Protein AF-A0A968A175-F1 (afdb_monomer)

pLDDT: mean 76.11, std 24.73, range [32.25, 98.5]

Sequence (158 aa):
MSTFLQACSQAKIDPTALLTPEATQRLSQPTDQPEPTATTKKELVESAEPESTPTDFPTEAISKSASQVAFIKTNDRAQGVRLAMEMFDLSHINGKNVFLKPNFNSPDPSPGSTHPDVLRAIVRTLQLIGAGNITVGDRSGMGNTRTTMDKLGIFTLA

Secondary structure (DSSP, 8-state):
--HHHHHHHH----GGGG--STT------------------------PPPP-PPP---------PPPP------S-HHHHHHHHHHTS--GGGTT--EEE---BSSSSPTTSB--HHHHHHHHHHHHHTT---EEE----SSS-HHHHHHHTTGGG--

Radius of gyration: 25.31 Å; Cα contacts (8 Å, |Δi|>4): 122; chains: 1; bounding box: 54×58×56 Å

Solvent-accessible surface area (backbone atoms only — not comparable to full-atom values): 10716 Å² total; per-residue (Å²): 142,71,66,65,67,57,51,61,73,67,54,85,73,69,80,71,82,79,70,75,87,85,85,78,85,89,80,85,86,81,90,80,85,84,86,90,83,85,83,91,78,92,76,91,78,84,86,82,82,83,90,77,83,84,76,86,69,87,79,71,81,76,75,86,71,80,81,89,81,79,85,76,92,69,95,46,57,41,59,40,48,51,61,45,56,72,76,49,93,60,74,83,41,45,69,34,70,41,80,45,70,69,50,46,33,40,67,49,65,63,88,55,13,63,48,63,55,46,53,48,35,52,54,51,50,41,52,73,58,39,34,46,59,74,45,80,55,72,67,26,78,76,50,60,40,67,63,28,38,54,71,61,43,56,89,70,65,121

Mean predicted aligned error: 17.09 Å

Foldseek 3Di:
DCPVVVVVVPPPDDPVVPDDPPPDDDDDDDDDDDDDDDDDDDDDDDDDDDDDDDDDDPPDPPPPDDDDDDDDDDPQLLVSLVVRPVVDPPLVQAAAEEEAEWALQALDAPPNTDQLSNVLSVVVVSVVSHHDHYHYDDAHNPDHRVVSCVSNCVVVSD

Structure (mmCIF, N/CA/C/O backbone):
data_AF-A0A968A175-F1
#
_entry.id   AF-A0A968A175-F1
#
loop_
_atom_site.group_PDB
_atom_site.id
_atom_site.type_symbol
_atom_site.label_atom_id
_atom_site.label_alt_id
_atom_site.label_comp_id
_atom_site.label_asym_id
_atom_site.label_entity_id
_atom_site.label_seq_id
_atom_site.pdbx_PDB_ins_code
_atom_site.Cartn_x
_atom_site.Cartn_y
_atom_site.Cartn_z
_atom_site.occupancy
_atom_site.B_iso_or_equiv
_atom_site.auth_seq_id
_atom_site.auth_comp_id
_atom_site.auth_asym_id
_atom_site.auth_atom_id
_atom_site.pdbx_PDB_model_num
ATOM 1 N N . MET A 1 1 ? 8.926 20.298 23.968 1.00 54.97 1 MET A N 1
ATOM 2 C CA . MET A 1 1 ? 9.122 20.173 22.505 1.00 54.97 1 MET A CA 1
ATOM 3 C C . MET A 1 1 ? 10.590 20.426 22.179 1.00 54.97 1 MET A C 1
ATOM 5 O O . MET A 1 1 ? 10.961 21.584 22.152 1.00 54.97 1 MET A O 1
ATOM 9 N N . SER A 1 2 ? 11.420 19.382 22.033 1.00 59.06 2 SER A N 1
ATOM 10 C CA . SER A 1 2 ? 12.728 19.416 21.326 1.00 59.06 2 SER A CA 1
ATOM 11 C C . SER A 1 2 ? 13.445 18.048 21.404 1.00 59.06 2 SER A C 1
ATOM 13 O O . SER A 1 2 ? 14.631 17.957 21.692 1.00 59.06 2 SER A O 1
ATOM 15 N N . THR A 1 3 ? 12.730 16.931 21.250 1.00 72.06 3 THR A N 1
ATOM 16 C CA . THR A 1 3 ? 13.353 15.595 21.374 1.00 72.06 3 THR A CA 1
ATOM 17 C C . THR A 1 3 ? 13.928 15.095 20.051 1.00 72.06 3 THR A C 1
ATOM 19 O O . THR A 1 3 ? 14.927 14.384 20.044 1.00 72.06 3 THR A O 1
ATOM 22 N N . PHE A 1 4 ? 13.352 15.512 18.921 1.00 64.75 4 PHE A N 1
ATOM 23 C CA . PHE A 1 4 ? 13.770 15.054 17.596 1.00 64.75 4 PHE A CA 1
ATOM 24 C C . PHE A 1 4 ? 15.124 15.637 17.161 1.00 64.75 4 PHE A C 1
ATOM 26 O O . PHE A 1 4 ? 16.032 14.889 16.810 1.00 64.75 4 PHE A O 1
ATOM 33 N N . LEU A 1 5 ? 15.310 16.957 17.273 1.00 62.47 5 LEU A N 1
ATOM 34 C CA . LEU A 1 5 ? 16.579 17.608 16.914 1.00 62.47 5 LEU A CA 1
ATOM 35 C C . LEU A 1 5 ? 17.741 17.156 17.814 1.00 62.47 5 LEU A C 1
ATOM 37 O O . LEU A 1 5 ? 18.870 17.024 17.347 1.00 62.47 5 LEU A O 1
ATOM 41 N N . GLN A 1 6 ? 17.451 16.840 19.080 1.00 68.50 6 GLN A N 1
ATOM 42 C CA . GLN A 1 6 ? 18.425 16.290 20.025 1.00 68.50 6 GLN A CA 1
ATOM 43 C C . GLN A 1 6 ? 18.860 14.861 19.657 1.00 68.50 6 GLN A C 1
ATOM 45 O O . GLN A 1 6 ? 19.997 14.479 19.916 1.00 68.50 6 GLN A O 1
ATOM 50 N N . ALA A 1 7 ? 17.973 14.067 19.049 1.00 60.69 7 ALA A N 1
ATOM 51 C CA . ALA A 1 7 ? 18.309 12.732 18.562 1.00 60.69 7 ALA A CA 1
ATOM 52 C C . ALA A 1 7 ? 19.164 12.796 17.286 1.00 60.69 7 ALA A C 1
ATOM 54 O O . ALA A 1 7 ? 20.117 12.031 17.145 1.00 60.69 7 ALA A O 1
ATOM 55 N N . CYS A 1 8 ? 18.877 13.746 16.388 1.00 65.56 8 CYS A N 1
ATOM 56 C CA . CYS A 1 8 ? 19.671 13.963 15.178 1.00 65.56 8 CYS A CA 1
ATOM 57 C C . CYS A 1 8 ? 21.110 14.404 15.487 1.00 65.56 8 CYS A C 1
ATOM 59 O O . CYS A 1 8 ? 22.028 13.959 14.808 1.00 65.56 8 CYS A O 1
ATOM 61 N N . SER A 1 9 ? 21.330 15.224 16.520 1.00 69.69 9 SER A N 1
ATOM 62 C CA . SER A 1 9 ? 22.681 15.673 16.894 1.00 69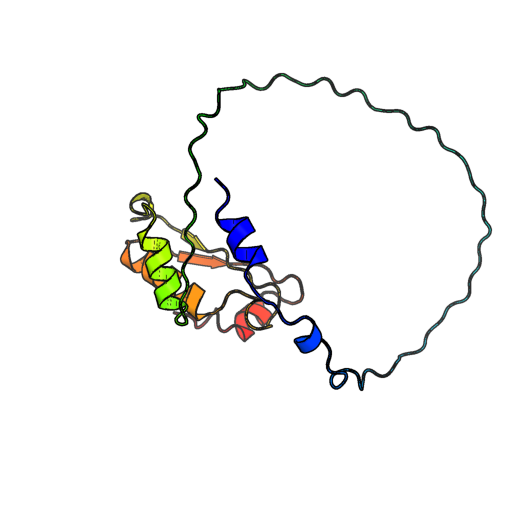.69 9 SER A CA 1
ATOM 63 C C 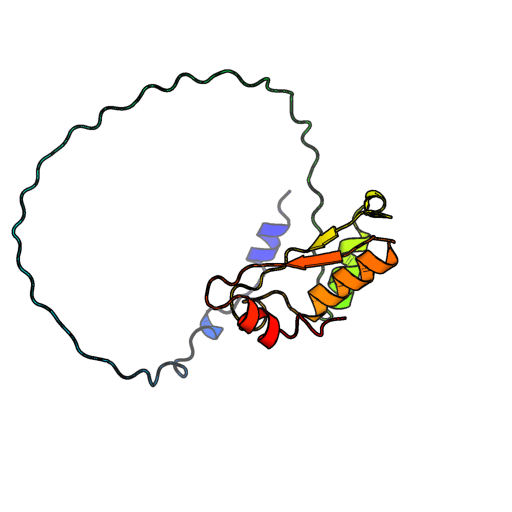. SER A 1 9 ? 23.524 14.604 17.599 1.00 69.69 9 SER A C 1
ATOM 65 O O . SER A 1 9 ? 24.749 14.693 17.606 1.00 69.69 9 SER A O 1
ATOM 67 N N . GLN A 1 10 ? 22.888 13.584 18.181 1.00 71.31 10 GLN A N 1
ATOM 68 C CA . GLN A 1 10 ? 23.570 12.471 18.854 1.00 71.31 10 GLN A CA 1
ATOM 69 C C . GLN A 1 10 ? 23.881 11.298 17.919 1.00 71.31 10 GLN A C 1
ATOM 71 O O . GLN A 1 10 ? 24.683 10.427 18.267 1.00 71.31 10 GLN A O 1
ATOM 76 N N . ALA A 1 11 ? 23.279 11.270 16.729 1.00 67.56 11 ALA A N 1
ATOM 77 C CA . ALA A 1 11 ? 23.624 10.306 15.700 1.00 67.56 11 ALA A CA 1
ATOM 78 C C . ALA A 1 11 ? 25.023 10.635 15.155 1.00 67.56 11 ALA A C 1
ATOM 80 O O . ALA A 1 11 ? 25.194 11.525 14.325 1.00 67.56 11 ALA A O 1
ATOM 81 N N . LYS A 1 12 ? 26.044 9.914 15.631 1.00 62.16 12 LYS A N 1
ATOM 82 C CA . LYS A 1 12 ? 27.386 9.925 15.034 1.00 62.16 12 LYS A CA 1
ATOM 83 C C . LYS A 1 12 ? 27.322 9.250 13.662 1.00 62.16 12 LYS A C 1
ATOM 85 O O . LYS A 1 12 ? 27.555 8.051 13.545 1.00 62.16 12 LYS A O 1
ATOM 90 N N . ILE A 1 13 ? 26.939 10.012 12.645 1.00 62.84 13 ILE A N 1
ATOM 91 C CA . ILE A 1 13 ? 27.040 9.615 11.242 1.00 62.84 13 ILE A CA 1
ATOM 92 C C . ILE A 1 13 ? 28.501 9.816 10.844 1.00 62.84 13 ILE A C 1
ATOM 94 O O . ILE A 1 13 ? 29.008 10.929 10.960 1.00 62.84 13 ILE A O 1
ATOM 98 N N . ASP A 1 14 ? 29.183 8.753 10.421 1.00 57.56 14 ASP A N 1
ATOM 99 C CA . ASP A 1 14 ? 30.537 8.852 9.874 1.00 57.56 14 ASP A CA 1
ATOM 100 C C . ASP A 1 14 ? 30.457 9.384 8.431 1.00 57.56 14 ASP A C 1
ATOM 102 O O . ASP A 1 14 ? 29.976 8.669 7.545 1.00 57.56 14 ASP A O 1
ATOM 106 N N . PRO A 1 15 ? 30.896 10.628 8.162 1.00 53.94 15 PRO A N 1
ATOM 107 C CA . PRO A 1 15 ? 30.838 11.210 6.823 1.00 53.94 15 PRO A CA 1
ATOM 108 C C . PRO A 1 15 ? 31.812 10.537 5.840 1.00 53.94 15 PRO A C 1
ATOM 110 O O . PRO A 1 15 ? 31.706 10.744 4.633 1.00 53.94 15 PRO A O 1
ATOM 113 N N . THR A 1 16 ? 32.742 9.716 6.332 1.00 49.94 16 THR A N 1
ATOM 114 C CA . THR A 1 16 ? 33.787 9.060 5.533 1.00 49.94 16 THR A CA 1
ATOM 115 C C . THR A 1 16 ? 33.303 7.760 4.886 1.00 49.94 16 THR A C 1
ATOM 117 O O . THR A 1 16 ? 33.896 7.291 3.918 1.00 49.94 16 THR A O 1
ATOM 120 N N . ALA A 1 17 ? 32.183 7.198 5.352 1.00 49.06 17 ALA A N 1
ATOM 121 C CA . ALA A 1 17 ? 31.596 5.980 4.791 1.00 49.06 17 ALA A CA 1
ATOM 122 C C . ALA A 1 17 ? 30.899 6.192 3.427 1.00 49.06 17 ALA A C 1
ATOM 124 O O . ALA A 1 17 ? 30.453 5.226 2.812 1.00 49.06 17 ALA A O 1
ATOM 125 N N . LEU A 1 18 ? 30.792 7.438 2.945 1.00 50.31 18 LEU A N 1
ATOM 126 C CA . LEU A 1 18 ? 30.052 7.800 1.727 1.00 50.31 18 LEU A CA 1
ATOM 127 C C . LEU A 1 18 ? 30.926 8.034 0.486 1.00 50.31 18 LEU A C 1
ATOM 129 O O . LEU A 1 18 ? 30.392 8.348 -0.576 1.00 50.31 18 LEU A O 1
ATOM 133 N N . LEU A 1 19 ? 32.249 7.888 0.583 1.00 47.09 19 LEU A N 1
ATOM 134 C CA . LEU A 1 19 ? 33.158 8.178 -0.528 1.00 47.09 19 LEU A CA 1
ATOM 135 C C . LEU A 1 19 ? 34.224 7.086 -0.657 1.00 47.09 19 LEU A C 1
ATOM 137 O O . LEU A 1 19 ? 35.351 7.244 -0.195 1.00 47.09 19 LEU A O 1
ATOM 141 N N . THR A 1 20 ? 33.882 5.985 -1.328 1.00 38.88 20 THR A N 1
ATOM 142 C CA . THR A 1 20 ? 34.889 5.124 -1.969 1.00 38.88 20 THR A CA 1
ATOM 143 C C . THR A 1 20 ? 34.782 5.253 -3.495 1.00 38.88 20 THR A C 1
ATOM 145 O O . THR A 1 20 ? 33.667 5.297 -4.018 1.00 38.88 20 THR A O 1
ATOM 148 N N . PRO A 1 21 ? 35.901 5.357 -4.243 1.00 43.59 21 PRO A N 1
ATOM 149 C CA . PRO A 1 21 ? 35.896 5.786 -5.648 1.00 43.59 21 PRO A CA 1
ATOM 150 C C . PRO A 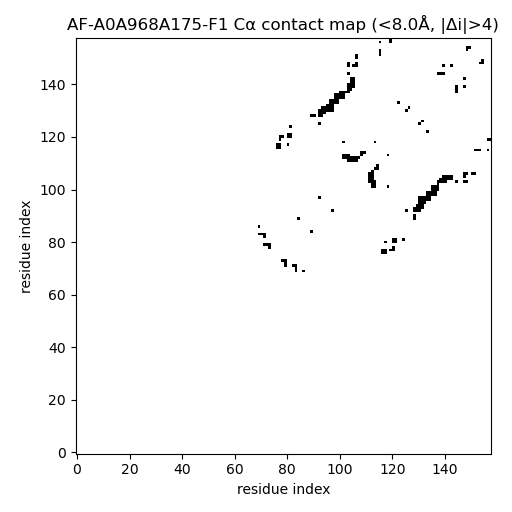1 21 ? 35.633 4.658 -6.663 1.00 43.59 21 PRO A C 1
ATOM 152 O O . PRO A 1 21 ? 35.943 4.815 -7.841 1.00 43.59 21 PRO A O 1
ATOM 155 N N . GLU A 1 22 ? 35.102 3.508 -6.249 1.00 40.44 22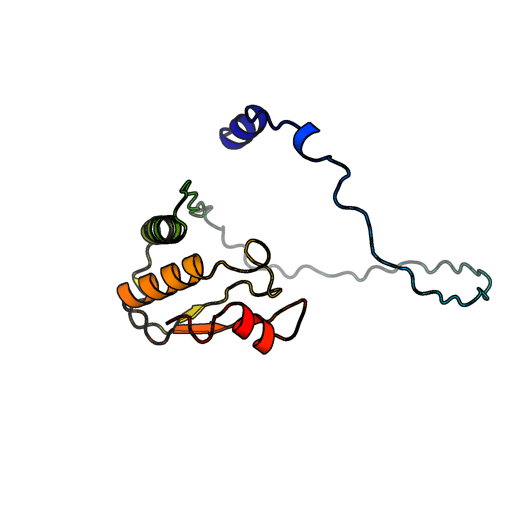 GLU A N 1
ATOM 156 C CA . GLU A 1 22 ? 35.077 2.306 -7.101 1.00 40.44 22 GLU A CA 1
ATOM 157 C C . GLU A 1 22 ? 33.896 2.216 -8.085 1.00 40.44 22 GLU A C 1
ATOM 159 O O . GLU A 1 22 ? 33.843 1.295 -8.894 1.00 40.44 22 GLU A O 1
ATOM 164 N N . ALA A 1 23 ? 32.971 3.180 -8.092 1.00 39.81 23 ALA A N 1
ATOM 165 C CA . ALA A 1 23 ? 31.757 3.116 -8.918 1.00 39.81 23 ALA A CA 1
ATOM 166 C C . ALA A 1 23 ? 31.728 4.086 -10.116 1.00 39.81 23 ALA A C 1
ATOM 168 O O . ALA A 1 23 ? 30.653 4.387 -10.631 1.00 39.81 23 ALA A O 1
ATOM 169 N N . THR A 1 24 ? 32.882 4.563 -10.596 1.00 37.97 24 THR A N 1
ATOM 170 C CA . THR A 1 24 ? 32.932 5.450 -11.773 1.00 37.97 24 THR A CA 1
ATOM 171 C C . THR A 1 24 ? 33.902 4.925 -12.820 1.00 37.97 24 THR A C 1
ATOM 173 O O . THR A 1 24 ? 34.938 5.528 -13.084 1.00 37.97 24 THR A O 1
ATOM 176 N N . GLN A 1 25 ? 33.565 3.812 -13.473 1.00 39.75 25 GLN A N 1
ATOM 177 C CA . GLN A 1 25 ? 34.120 3.534 -14.796 1.00 39.75 25 GLN A CA 1
ATOM 178 C C . GLN A 1 25 ? 33.125 2.800 -15.701 1.00 39.75 25 GLN A C 1
ATOM 180 O O . GLN A 1 25 ? 32.690 1.693 -15.403 1.00 39.75 25 GLN A O 1
ATOM 185 N N . ARG A 1 26 ? 32.893 3.438 -16.860 1.00 40.22 26 ARG A N 1
ATOM 186 C CA . ARG A 1 26 ? 32.216 3.002 -18.100 1.00 40.22 26 ARG A CA 1
ATOM 187 C C . ARG A 1 26 ? 30.808 3.547 -18.338 1.00 40.22 26 ARG A C 1
ATOM 189 O O . ARG A 1 26 ? 29.828 2.814 -18.311 1.00 40.22 26 ARG A O 1
ATOM 196 N N . LEU A 1 27 ? 30.764 4.802 -18.781 1.00 34.00 27 LEU A N 1
ATOM 197 C CA . LEU A 1 27 ? 29.857 5.215 -19.852 1.00 34.00 27 LEU A CA 1
ATOM 198 C C . LEU A 1 27 ? 30.681 5.936 -20.926 1.00 34.00 27 LEU A C 1
ATOM 200 O O . LEU A 1 27 ? 31.315 6.956 -20.666 1.00 34.00 27 LEU A O 1
ATOM 204 N N . SER A 1 28 ? 30.731 5.329 -22.108 1.00 38.56 28 SER A N 1
ATOM 205 C CA . SER A 1 28 ? 31.349 5.860 -23.321 1.00 38.56 28 SER A CA 1
ATOM 206 C C . SER A 1 28 ? 30.539 7.053 -23.841 1.00 38.56 28 SER A C 1
ATOM 208 O O . SER A 1 28 ? 29.311 7.000 -23.862 1.00 38.56 28 SER A O 1
ATOM 210 N N . GLN A 1 29 ? 31.225 8.116 -24.260 1.00 40.88 29 GLN A N 1
ATOM 211 C CA . GLN A 1 29 ? 30.624 9.316 -24.853 1.00 40.88 29 GLN A CA 1
ATOM 212 C C . GLN A 1 29 ? 30.059 9.037 -26.255 1.00 40.88 29 GLN A C 1
ATOM 214 O O . GLN A 1 29 ? 30.695 8.311 -27.022 1.00 40.88 29 GLN A O 1
ATOM 219 N N . PRO A 1 30 ? 28.956 9.700 -26.641 1.00 35.91 30 PRO A N 1
ATOM 220 C CA . PRO A 1 30 ? 28.697 10.037 -28.032 1.00 35.91 30 PRO A CA 1
ATOM 221 C C . PRO A 1 30 ? 28.941 11.529 -28.280 1.00 35.91 30 PRO A C 1
ATOM 223 O O . PRO A 1 30 ? 28.415 12.401 -27.588 1.00 35.91 30 PRO A O 1
ATOM 226 N N . THR A 1 31 ? 29.758 11.780 -29.294 1.00 38.41 31 THR A N 1
ATOM 227 C CA . THR A 1 31 ? 29.979 13.050 -29.979 1.00 38.41 31 THR A CA 1
ATOM 228 C C . THR A 1 31 ? 28.693 13.513 -30.661 1.00 38.41 31 THR A C 1
ATOM 230 O O . THR A 1 31 ? 28.097 12.724 -31.384 1.00 38.41 31 THR A O 1
ATOM 233 N N . ASP A 1 32 ? 28.298 14.771 -30.465 1.00 33.78 32 ASP A N 1
ATOM 234 C CA . ASP A 1 32 ? 27.871 15.653 -31.560 1.00 33.78 32 ASP A CA 1
ATOM 235 C C . ASP A 1 32 ? 27.721 17.097 -31.061 1.00 33.78 32 ASP A C 1
ATOM 237 O O . ASP A 1 32 ? 27.012 17.390 -30.097 1.00 33.78 32 ASP A O 1
ATOM 241 N N . GLN A 1 33 ? 28.446 17.997 -31.723 1.00 36.22 33 GLN A N 1
ATOM 242 C CA . GLN A 1 33 ? 28.290 19.446 -31.614 1.00 36.22 33 GLN A CA 1
ATOM 243 C C . GLN A 1 33 ? 27.214 19.937 -32.588 1.00 36.22 33 GLN A C 1
ATOM 245 O O . GLN A 1 33 ? 27.017 19.341 -33.647 1.00 36.22 33 GLN A O 1
ATOM 250 N N . PRO A 1 34 ? 26.622 21.107 -32.303 1.00 38.19 34 PRO A N 1
ATOM 251 C CA . PRO A 1 34 ? 26.772 22.173 -33.291 1.00 38.19 34 PRO A CA 1
ATOM 252 C C . PRO A 1 34 ? 27.223 23.521 -32.699 1.00 38.19 34 PRO A C 1
ATOM 254 O O . PRO A 1 34 ? 26.954 23.853 -31.545 1.00 38.19 34 PRO A O 1
ATOM 257 N N . GLU A 1 35 ? 27.929 24.270 -33.549 1.00 33.31 35 GLU A N 1
ATOM 258 C CA . GLU A 1 35 ? 28.519 25.603 -33.363 1.00 33.31 35 GLU A CA 1
ATOM 259 C C . GLU A 1 35 ? 27.534 26.718 -32.945 1.00 33.31 35 GLU A C 1
ATOM 261 O O . GLU A 1 35 ? 26.333 26.633 -33.214 1.00 33.31 35 GLU A O 1
ATOM 266 N N . PRO A 1 36 ? 28.042 27.824 -32.356 1.00 37.44 36 PRO A N 1
ATOM 267 C CA . PRO A 1 36 ? 27.238 28.950 -31.910 1.00 37.44 36 PRO A CA 1
ATOM 268 C C . PRO A 1 36 ? 27.100 30.023 -33.000 1.00 37.44 36 PRO A C 1
ATOM 270 O O . PRO A 1 36 ? 28.076 30.481 -33.589 1.00 37.44 36 PRO A O 1
ATOM 273 N N . THR A 1 37 ? 25.890 30.534 -33.208 1.00 32.25 37 THR A N 1
ATOM 274 C CA . THR A 1 37 ? 25.678 31.856 -33.814 1.00 32.25 37 THR A CA 1
ATOM 275 C C . THR A 1 37 ? 24.406 32.461 -33.241 1.00 32.25 37 THR A C 1
ATOM 277 O O . THR A 1 37 ? 23.320 31.992 -33.554 1.00 32.25 37 THR A O 1
ATOM 280 N N . ALA A 1 38 ? 24.539 33.496 -32.407 1.00 34.50 38 ALA A N 1
ATOM 281 C CA . ALA A 1 38 ? 23.737 34.721 -32.488 1.00 34.50 38 ALA A CA 1
ATOM 282 C C . ALA A 1 38 ? 24.036 35.661 -31.310 1.00 34.50 38 ALA A C 1
ATOM 284 O O . ALA A 1 38 ? 24.001 35.300 -30.137 1.00 34.50 38 ALA A O 1
ATOM 285 N N . THR A 1 39 ? 24.325 36.894 -31.696 1.00 32.25 39 THR A N 1
ATOM 286 C CA . THR A 1 39 ? 24.707 38.071 -30.924 1.00 32.25 39 THR A CA 1
ATOM 287 C C . THR A 1 39 ? 23.633 38.564 -29.948 1.00 32.25 39 THR A C 1
ATOM 289 O O . THR A 1 39 ? 22.458 38.677 -30.284 1.00 32.25 39 THR A O 1
ATOM 292 N N . THR A 1 40 ? 24.092 38.970 -28.763 1.00 35.72 40 THR A N 1
ATOM 293 C CA . THR A 1 40 ? 23.389 39.748 -27.734 1.00 35.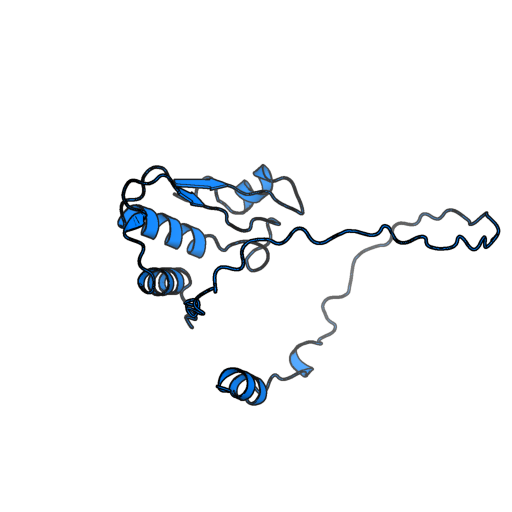72 40 THR A CA 1
ATOM 294 C C . THR A 1 40 ? 22.735 41.029 -28.265 1.00 35.72 40 THR A C 1
ATOM 296 O O . THR A 1 40 ? 23.425 41.899 -28.797 1.00 35.72 40 THR A O 1
ATOM 299 N N . LYS A 1 41 ? 21.452 41.237 -27.941 1.00 36.59 41 LYS A N 1
ATOM 300 C CA . LYS A 1 41 ? 20.906 42.560 -27.594 1.00 36.59 41 LYS A CA 1
ATOM 301 C C . LYS A 1 41 ? 20.012 42.427 -26.358 1.00 36.59 41 LYS A C 1
ATOM 303 O O . LYS A 1 41 ? 19.042 41.681 -26.367 1.00 36.59 41 LYS A O 1
ATOM 308 N N . LYS A 1 42 ? 20.399 43.119 -25.282 1.00 37.91 42 LYS A N 1
ATOM 309 C CA . LYS A 1 42 ? 19.581 43.351 -24.086 1.00 37.91 42 LYS A CA 1
ATOM 310 C C . LYS A 1 42 ? 18.520 44.390 -24.438 1.00 37.91 42 LYS A C 1
ATOM 312 O O . LYS A 1 42 ? 18.888 45.495 -24.825 1.00 37.91 42 LYS A O 1
ATOM 317 N N . GLU A 1 43 ? 17.256 44.060 -24.227 1.00 35.59 43 GLU A N 1
ATOM 318 C CA . GLU A 1 43 ? 16.177 45.039 -24.145 1.00 35.59 43 GLU A CA 1
ATOM 319 C C . GLU A 1 43 ? 15.488 44.851 -22.792 1.00 35.59 43 GLU A C 1
ATOM 321 O O . GLU A 1 43 ? 15.056 43.756 -22.432 1.00 35.59 43 GLU A O 1
ATOM 326 N N . LEU A 1 44 ? 15.546 45.910 -21.989 1.00 45.31 44 LEU A N 1
ATOM 327 C CA . LEU A 1 44 ? 15.006 46.003 -20.642 1.00 45.31 44 LEU A CA 1
ATOM 328 C C . LEU A 1 44 ? 13.497 46.224 -20.779 1.00 45.31 44 LEU A C 1
ATOM 330 O O . LEU A 1 44 ? 13.089 47.288 -21.235 1.00 45.31 44 LEU A O 1
ATOM 334 N N . VAL A 1 45 ? 12.686 45.230 -20.415 1.00 40.84 45 VAL A N 1
ATOM 335 C CA . VAL A 1 45 ? 11.227 45.381 -20.362 1.00 40.84 45 VAL A CA 1
ATOM 336 C C . VAL A 1 45 ? 10.801 45.443 -18.902 1.00 40.84 45 VAL A C 1
ATOM 338 O O . VAL A 1 45 ? 11.070 44.542 -18.108 1.00 40.84 45 VAL A O 1
ATOM 341 N N . GLU A 1 46 ? 10.200 46.578 -18.577 1.00 42.66 46 GLU A N 1
ATOM 342 C CA . GLU A 1 46 ? 9.677 46.994 -17.285 1.00 42.66 46 GLU A CA 1
ATOM 343 C C . GLU A 1 46 ? 8.498 46.109 -16.852 1.00 42.66 46 GLU A C 1
ATOM 345 O O . GLU A 1 46 ? 7.605 45.795 -17.640 1.00 42.66 46 GLU A O 1
ATOM 350 N N . SER A 1 47 ? 8.536 45.656 -15.599 1.00 37.75 47 SER A N 1
ATOM 351 C CA . SER A 1 47 ? 7.571 44.730 -15.007 1.00 37.75 47 SER A CA 1
ATOM 352 C C . SER A 1 47 ? 6.354 45.499 -14.496 1.00 37.75 47 SER A C 1
ATOM 354 O O . SER A 1 47 ? 6.452 46.197 -13.492 1.00 37.75 47 SER A O 1
ATOM 356 N N . ALA A 1 48 ? 5.206 45.348 -15.154 1.00 44.59 48 ALA A N 1
ATOM 357 C CA . ALA A 1 48 ? 3.920 45.777 -14.613 1.00 44.59 48 ALA A CA 1
ATOM 358 C C . ALA A 1 48 ? 3.307 44.641 -13.770 1.00 44.59 48 ALA A C 1
ATOM 360 O O . ALA A 1 48 ? 3.044 43.552 -14.284 1.00 44.59 48 ALA A O 1
ATOM 361 N N . GLU A 1 49 ? 3.100 44.887 -12.475 1.00 44.94 49 GLU A N 1
ATOM 362 C CA . GLU A 1 49 ? 2.355 44.009 -11.562 1.00 44.94 49 GLU A CA 1
ATOM 363 C C . GLU A 1 49 ? 0.851 44.024 -11.895 1.00 44.94 49 GLU A C 1
ATOM 365 O O . GLU A 1 49 ? 0.277 45.106 -12.033 1.00 44.94 49 GLU A O 1
ATOM 370 N N . PRO A 1 50 ? 0.161 42.869 -11.973 1.00 48.03 50 PRO A N 1
ATOM 371 C CA . PRO A 1 50 ? -1.288 42.851 -11.890 1.00 48.03 50 PRO A CA 1
ATOM 372 C C . PRO A 1 50 ? -1.730 42.843 -10.421 1.00 48.03 50 PRO A C 1
ATOM 374 O O . PRO A 1 50 ? -1.442 41.926 -9.650 1.00 48.03 50 PRO A O 1
ATOM 377 N N . GLU A 1 51 ? -2.470 43.883 -10.065 1.00 45.75 51 GLU A N 1
ATOM 378 C CA . GLU A 1 51 ? -3.184 44.046 -8.805 1.00 45.75 51 GLU A CA 1
ATOM 379 C C . GLU A 1 51 ? -4.238 42.930 -8.664 1.00 45.75 51 GLU A C 1
ATOM 381 O O . GLU A 1 51 ? -5.150 42.806 -9.483 1.00 45.75 51 GLU A O 1
ATOM 386 N N . SER A 1 52 ? -4.101 42.080 -7.642 1.00 45.91 52 SER A N 1
ATOM 387 C CA . SER A 1 52 ? -5.115 41.085 -7.277 1.00 45.91 52 SER A CA 1
ATOM 388 C C . SER A 1 52 ? -5.670 41.425 -5.900 1.00 45.91 52 SER A C 1
ATOM 390 O O . SER A 1 52 ? -4.972 41.402 -4.889 1.00 45.91 52 SER A O 1
ATOM 392 N N . THR A 1 53 ? -6.947 41.791 -5.870 1.00 38.38 53 THR A N 1
ATOM 393 C CA . THR A 1 53 ? -7.702 42.030 -4.644 1.00 38.38 53 THR A CA 1
ATOM 394 C C . THR A 1 53 ? -7.991 40.691 -3.951 1.00 38.38 53 THR A C 1
ATOM 396 O O . THR A 1 53 ? -8.535 39.779 -4.581 1.00 38.38 53 THR A O 1
ATOM 399 N N . PRO A 1 54 ? -7.651 40.519 -2.661 1.00 51.47 54 PRO A N 1
ATOM 400 C CA . PRO A 1 54 ? -8.004 39.306 -1.941 1.00 51.47 54 PRO A CA 1
ATOM 401 C C . PRO A 1 54 ? -9.506 39.321 -1.648 1.00 51.47 54 PRO A C 1
ATOM 403 O O . PRO A 1 54 ? -10.018 40.179 -0.931 1.00 51.47 54 PRO A O 1
ATOM 406 N N . THR A 1 55 ? -10.215 38.359 -2.232 1.00 47.31 55 THR A N 1
ATOM 407 C CA . THR A 1 55 ? -11.581 38.024 -1.824 1.00 47.31 55 THR A CA 1
ATOM 408 C C . THR A 1 55 ? -11.488 37.290 -0.487 1.00 47.31 55 THR A C 1
ATOM 410 O O . THR A 1 55 ? -10.786 36.285 -0.382 1.00 47.31 55 THR A O 1
ATOM 413 N N . ASP A 1 56 ? -12.143 37.835 0.534 1.00 45.59 56 ASP A N 1
ATOM 414 C CA . ASP A 1 56 ? -12.124 37.335 1.908 1.00 45.59 56 ASP A CA 1
ATOM 415 C C . ASP A 1 56 ? -12.811 35.959 1.977 1.00 45.59 56 ASP A C 1
ATOM 417 O O . ASP A 1 56 ? -14.023 35.837 1.775 1.00 45.59 56 ASP A O 1
ATOM 421 N N . PHE A 1 57 ? -12.030 34.899 2.198 1.00 40.41 57 PHE A N 1
ATOM 422 C CA . PHE A 1 57 ? -12.572 33.578 2.502 1.00 40.41 57 PHE A CA 1
ATOM 423 C C . PHE A 1 57 ? -12.931 33.540 3.990 1.00 40.41 57 PHE A C 1
ATOM 425 O O . PHE A 1 57 ? -12.102 33.948 4.808 1.00 40.41 57 PHE A O 1
ATOM 432 N N . PRO A 1 58 ? -14.109 33.012 4.376 1.00 49.38 58 PRO A N 1
ATOM 433 C CA . PRO A 1 58 ? -14.474 32.881 5.779 1.00 49.38 58 PRO A CA 1
ATOM 434 C C . PRO A 1 58 ? -13.387 32.112 6.531 1.00 49.38 58 PRO A C 1
ATOM 436 O O . PRO A 1 58 ? -13.183 30.915 6.326 1.00 49.38 58 PRO A O 1
ATOM 439 N N . THR A 1 59 ? -12.667 32.825 7.394 1.00 50.25 59 THR A N 1
ATOM 440 C CA . THR A 1 59 ? -11.682 32.245 8.302 1.00 50.25 59 THR A CA 1
ATOM 441 C C . THR A 1 59 ? -12.448 31.643 9.471 1.00 50.25 59 THR A C 1
ATOM 443 O O . THR A 1 59 ? -12.576 32.245 10.536 1.00 50.25 59 THR A O 1
ATOM 446 N N . GLU A 1 60 ? -13.004 30.448 9.274 1.00 57.38 60 GLU A N 1
ATOM 447 C CA . GLU A 1 60 ? -13.343 29.615 10.420 1.00 57.38 60 GLU A CA 1
ATOM 448 C C . GLU A 1 60 ? -12.041 29.254 11.136 1.00 57.38 60 GLU A C 1
ATOM 450 O O . GLU A 1 60 ? -11.076 28.778 10.532 1.00 57.38 60 GLU A O 1
ATOM 455 N N . ALA A 1 61 ? -11.992 29.540 12.435 1.00 52.78 61 ALA A N 1
ATOM 456 C CA . ALA A 1 61 ? -10.850 29.239 13.273 1.00 52.78 61 ALA A CA 1
ATOM 457 C C . ALA A 1 61 ? -10.582 27.728 13.241 1.00 52.78 61 ALA A C 1
ATOM 459 O O . ALA A 1 61 ? -11.283 26.941 13.877 1.00 52.78 61 ALA A O 1
ATOM 460 N N . ILE A 1 62 ? -9.547 27.327 12.500 1.00 56.81 62 ILE A N 1
ATOM 461 C CA . ILE A 1 62 ? -9.047 25.957 12.486 1.00 56.81 62 ILE A CA 1
ATOM 462 C C . ILE A 1 62 ? -8.645 25.623 13.922 1.00 56.81 62 ILE A C 1
ATOM 464 O O . ILE A 1 62 ? -7.616 26.087 14.420 1.00 56.81 62 ILE A O 1
ATOM 468 N N . SER A 1 63 ? -9.460 24.817 14.606 1.00 63.25 63 SER A N 1
ATOM 469 C CA . SER A 1 63 ? -9.035 24.208 15.860 1.00 63.25 63 SER A CA 1
ATOM 470 C C . SER A 1 63 ? -7.758 23.428 15.551 1.00 63.25 63 SER A C 1
ATOM 472 O O . SER A 1 63 ? -7.745 22.556 14.677 1.00 63.25 63 SER A O 1
ATOM 474 N N . LYS A 1 64 ? -6.652 23.804 16.195 1.00 63.09 64 LYS A N 1
ATOM 475 C CA . LYS A 1 64 ? -5.329 23.223 15.960 1.00 63.09 64 LYS A CA 1
ATOM 476 C C . LYS A 1 64 ? -5.275 21.820 16.570 1.00 63.09 64 LYS A C 1
ATOM 478 O O . LYS A 1 64 ? -4.610 21.598 17.578 1.00 63.09 64 LYS A O 1
ATOM 483 N N . SER A 1 65 ? -6.024 20.883 15.996 1.00 81.88 65 SER A N 1
ATOM 484 C CA . SER A 1 65 ? -5.883 19.466 16.305 1.00 81.88 65 SER A CA 1
ATOM 485 C C . SER A 1 65 ? -4.547 18.995 15.732 1.00 81.88 65 SER A C 1
ATOM 487 O O . SER A 1 65 ? -4.195 19.292 14.590 1.00 81.88 65 SER A O 1
ATOM 489 N N . ALA A 1 66 ? -3.729 18.350 16.561 1.00 86.56 66 ALA A N 1
ATOM 490 C CA . ALA A 1 66 ? -2.461 17.804 16.101 1.00 86.56 66 ALA A CA 1
ATOM 491 C C . ALA A 1 66 ? -2.732 16.616 15.167 1.00 86.56 66 ALA A C 1
ATOM 493 O O . ALA A 1 66 ? -3.539 15.747 15.493 1.00 86.56 66 ALA A O 1
ATOM 494 N N . SER A 1 67 ? -2.048 16.553 14.024 1.00 92.06 67 SER A N 1
ATOM 495 C CA . SER A 1 67 ? -2.106 15.378 13.153 1.00 92.06 67 SER A CA 1
ATOM 496 C C . SER A 1 67 ? -1.411 14.188 13.815 1.00 92.06 67 SER A C 1
ATOM 498 O O . SER A 1 67 ? -0.320 14.326 14.372 1.00 92.06 67 SER A O 1
ATOM 500 N N . GLN A 1 68 ? -2.020 13.008 13.725 1.00 92.69 68 GLN A N 1
ATOM 501 C CA . GLN A 1 68 ? -1.415 11.770 14.201 1.00 92.69 68 GLN A CA 1
ATOM 502 C C . GLN A 1 68 ? -0.419 11.234 13.161 1.00 92.69 68 GLN A C 1
ATOM 504 O O . GLN A 1 68 ? -0.745 11.117 11.982 1.00 92.69 68 GLN A O 1
ATOM 509 N N . VAL A 1 69 ? 0.796 10.898 13.599 1.00 95.00 69 VAL A N 1
ATOM 510 C CA . VAL A 1 69 ? 1.860 10.326 12.757 1.00 95.00 69 VAL A CA 1
ATOM 511 C C . VAL A 1 69 ? 2.406 9.071 13.435 1.00 95.00 69 VAL A C 1
ATOM 513 O O . VAL A 1 69 ? 2.804 9.128 14.597 1.00 95.00 69 VAL A O 1
ATOM 516 N N . ALA A 1 70 ? 2.453 7.950 12.710 1.00 95.56 70 ALA A N 1
ATOM 517 C CA . ALA A 1 70 ? 3.041 6.699 13.187 1.00 95.56 70 ALA A CA 1
ATOM 518 C C . ALA A 1 70 ? 4.494 6.563 12.699 1.00 95.56 70 ALA A C 1
ATOM 520 O O . ALA A 1 70 ? 4.759 6.611 11.498 1.00 95.56 70 ALA A O 1
ATOM 521 N N . PHE A 1 71 ? 5.436 6.361 13.626 1.00 96.75 71 PHE A N 1
ATOM 522 C CA . PHE A 1 71 ? 6.841 6.077 13.322 1.00 96.75 71 PHE A CA 1
ATOM 523 C C . PHE A 1 71 ? 7.258 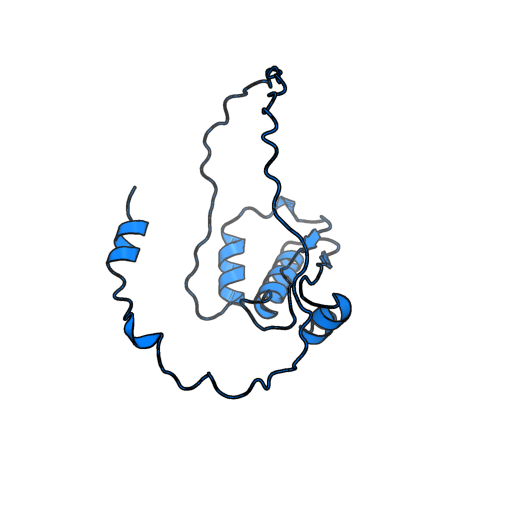4.762 13.980 1.00 96.75 71 PHE A C 1
ATOM 525 O O . PHE A 1 71 ? 7.294 4.658 15.205 1.00 96.75 71 PHE A O 1
ATOM 532 N N . ILE A 1 72 ? 7.559 3.748 13.167 1.00 97.38 72 ILE A N 1
ATOM 533 C CA . ILE A 1 72 ? 7.821 2.384 13.637 1.00 97.38 72 ILE A CA 1
ATOM 534 C C . ILE A 1 72 ? 9.194 1.933 13.162 1.00 97.38 72 ILE A C 1
ATOM 536 O O . ILE A 1 72 ? 9.488 1.919 11.968 1.00 97.38 72 ILE A O 1
ATOM 540 N N . LYS A 1 73 ? 10.030 1.523 14.118 1.00 97.50 73 LYS A N 1
ATOM 541 C CA . LYS A 1 73 ? 11.329 0.906 13.855 1.00 97.50 73 LYS A CA 1
ATOM 542 C C . LYS A 1 73 ? 11.170 -0.611 13.855 1.00 97.50 73 LYS A C 1
ATOM 544 O O . LYS A 1 73 ? 10.867 -1.200 14.886 1.00 97.50 73 LYS A O 1
ATOM 549 N N . THR A 1 74 ? 11.402 -1.238 12.709 1.00 97.56 74 THR A N 1
ATOM 550 C CA . THR A 1 74 ? 11.371 -2.696 12.548 1.00 97.56 74 THR A CA 1
ATOM 551 C C . THR A 1 74 ? 12.229 -3.115 11.353 1.00 97.56 74 THR A C 1
ATOM 553 O O . THR A 1 74 ? 12.509 -2.301 10.473 1.00 97.56 74 THR A O 1
ATOM 556 N N . ASN A 1 75 ? 12.627 -4.387 11.319 1.00 97.38 75 ASN A N 1
ATOM 557 C CA . ASN A 1 75 ? 13.253 -5.026 10.159 1.00 97.38 75 ASN A CA 1
ATOM 558 C C . ASN A 1 75 ? 12.233 -5.801 9.295 1.00 97.38 75 ASN A C 1
ATOM 560 O O . ASN A 1 75 ? 12.582 -6.265 8.212 1.00 97.38 75 ASN A O 1
ATOM 564 N N . ASP A 1 76 ? 10.976 -5.918 9.743 1.00 97.88 76 ASP A N 1
ATOM 565 C CA . ASP A 1 76 ? 9.868 -6.543 9.012 1.00 97.88 76 ASP A CA 1
ATOM 566 C C . ASP A 1 76 ? 8.887 -5.464 8.526 1.00 97.88 76 ASP A C 1
ATOM 568 O O . ASP A 1 76 ? 8.129 -4.870 9.296 1.00 97.88 76 ASP A O 1
ATOM 572 N N . ARG A 1 77 ? 8.872 -5.229 7.210 1.00 96.81 77 ARG A N 1
ATOM 573 C CA . ARG A 1 77 ? 8.001 -4.231 6.568 1.00 96.81 77 ARG A CA 1
ATOM 574 C C . ARG A 1 77 ? 6.521 -4.521 6.779 1.00 96.81 77 ARG A C 1
ATOM 576 O O . ARG A 1 77 ? 5.753 -3.593 7.017 1.00 96.81 77 ARG A O 1
ATOM 583 N N . ALA A 1 78 ? 6.115 -5.785 6.687 1.00 97.12 78 ALA A N 1
ATOM 584 C CA . ALA A 1 78 ? 4.715 -6.159 6.798 1.00 97.12 78 ALA A CA 1
ATOM 585 C C . ALA A 1 78 ? 4.219 -5.972 8.237 1.00 97.12 78 ALA A C 1
ATOM 587 O O . ALA A 1 78 ? 3.115 -5.471 8.443 1.00 97.12 78 ALA A O 1
ATOM 588 N N . GLN A 1 79 ? 5.042 -6.327 9.229 1.00 98.12 79 GLN A N 1
ATOM 589 C CA . GLN A 1 79 ? 4.762 -6.022 10.633 1.00 98.12 79 GLN A CA 1
ATOM 590 C C . GLN A 1 79 ? 4.676 -4.511 10.868 1.00 98.12 79 GLN A C 1
ATOM 592 O O . GLN A 1 79 ? 3.722 -4.053 11.490 1.00 98.12 79 GLN A O 1
ATOM 597 N N . GLY A 1 80 ? 5.632 -3.738 10.343 1.00 98.31 80 GLY A N 1
ATOM 598 C CA . GLY A 1 80 ? 5.643 -2.282 10.487 1.00 98.31 80 GLY A CA 1
ATOM 599 C C . GLY A 1 80 ? 4.377 -1.621 9.945 1.00 98.31 80 GLY A C 1
ATOM 600 O O . GLY A 1 80 ? 3.802 -0.769 10.610 1.00 98.31 80 GLY A O 1
ATOM 601 N N . VAL A 1 81 ? 3.893 -2.060 8.780 1.00 97.88 81 VAL A N 1
ATOM 602 C CA . VAL A 1 81 ? 2.627 -1.575 8.206 1.00 97.88 81 VAL A CA 1
ATOM 603 C C . VAL A 1 81 ? 1.432 -1.914 9.095 1.00 97.88 81 VAL A C 1
ATOM 605 O O . VAL A 1 81 ? 0.612 -1.036 9.342 1.00 97.88 81 VAL A O 1
ATOM 608 N N . ARG A 1 82 ? 1.323 -3.156 9.588 1.00 97.50 82 ARG A N 1
ATOM 609 C CA . ARG A 1 82 ? 0.202 -3.557 10.459 1.00 97.50 82 ARG A CA 1
ATOM 610 C C . ARG A 1 82 ? 0.153 -2.709 11.727 1.00 97.50 82 ARG A C 1
ATOM 612 O O . ARG A 1 82 ? -0.870 -2.091 11.993 1.00 97.50 82 ARG A O 1
ATOM 619 N N . LEU A 1 83 ? 1.289 -2.588 12.416 1.00 98.06 83 LEU A N 1
ATOM 620 C CA . LEU A 1 83 ? 1.418 -1.746 13.606 1.00 98.06 83 LEU A CA 1
ATOM 621 C C . LEU A 1 83 ? 1.083 -0.278 13.309 1.00 98.06 83 LEU A C 1
ATOM 623 O O . LEU A 1 83 ? 0.495 0.387 14.151 1.00 98.06 83 LEU A O 1
ATOM 627 N N . ALA A 1 84 ? 1.437 0.236 12.125 1.00 97.88 84 ALA A N 1
ATOM 628 C CA . ALA A 1 84 ? 1.104 1.606 11.740 1.00 97.88 84 ALA A CA 1
ATOM 629 C C . ALA A 1 84 ? -0.406 1.780 11.584 1.00 97.88 84 ALA A C 1
ATOM 631 O O . ALA A 1 84 ? -0.967 2.735 12.106 1.00 97.88 84 ALA A O 1
ATOM 632 N N . MET A 1 85 ? -1.058 0.858 10.872 1.00 97.06 85 MET A N 1
ATOM 633 C CA . MET A 1 85 ? -2.491 0.921 10.586 1.00 97.06 85 MET A CA 1
ATOM 634 C C . MET A 1 85 ? -3.345 0.743 11.847 1.00 97.06 85 MET A C 1
ATOM 636 O O . MET A 1 85 ? -4.356 1.422 11.975 1.00 97.06 85 MET A O 1
ATOM 640 N N . GLU A 1 86 ? -2.915 -0.096 12.795 1.00 96.00 86 GLU A N 1
ATOM 641 C CA . GLU A 1 86 ? -3.583 -0.301 14.092 1.00 96.00 86 GLU A CA 1
ATOM 642 C C . GLU A 1 86 ? -3.640 0.968 14.964 1.00 96.00 86 GLU A C 1
ATOM 644 O O . GLU A 1 86 ? -4.477 1.060 15.858 1.00 96.00 86 GLU A O 1
ATOM 649 N N . MET A 1 87 ? -2.780 1.964 14.713 1.00 96.50 87 MET A N 1
ATOM 650 C CA . MET A 1 87 ? -2.783 3.229 15.460 1.00 96.50 87 MET A CA 1
ATOM 651 C C . MET A 1 87 ? -3.888 4.201 15.021 1.00 96.50 87 MET A C 1
ATOM 653 O O . MET A 1 87 ? -4.098 5.202 15.708 1.00 96.50 87 MET A O 1
ATOM 657 N N . PHE A 1 88 ? -4.569 3.942 13.900 1.00 94.88 88 PHE A N 1
ATOM 658 C CA . PHE A 1 88 ? -5.600 4.816 13.337 1.00 94.88 88 PHE A CA 1
ATOM 659 C C . PHE A 1 88 ? -6.988 4.172 13.417 1.00 94.88 88 PHE A C 1
ATOM 661 O O . PHE A 1 88 ? -7.134 2.957 13.299 1.00 94.88 88 PHE A O 1
ATOM 668 N N . ASP A 1 89 ? -8.032 4.996 13.543 1.00 94.44 89 ASP A N 1
ATOM 669 C CA . ASP A 1 89 ? -9.409 4.525 13.382 1.00 94.44 89 ASP A CA 1
ATOM 670 C C . ASP A 1 89 ? -9.743 4.331 11.895 1.00 94.44 89 ASP A C 1
ATOM 672 O O . ASP A 1 89 ? -9.985 5.280 11.144 1.00 94.44 89 ASP A O 1
ATOM 676 N N . LEU A 1 90 ? -9.756 3.067 11.472 1.00 95.06 90 LEU A N 1
ATOM 677 C CA . LEU A 1 90 ? -10.071 2.651 10.106 1.00 95.06 90 LEU A CA 1
ATOM 678 C C . LEU A 1 90 ? -11.491 2.074 9.967 1.00 95.06 90 LEU A C 1
ATOM 680 O O . LEU A 1 90 ? -11.831 1.534 8.914 1.00 95.06 90 LEU A O 1
ATOM 684 N N . SER A 1 91 ? -12.339 2.194 10.997 1.00 93.19 91 SER A N 1
ATOM 685 C CA . SER A 1 91 ? -13.697 1.618 11.007 1.00 93.19 91 SER A CA 1
ATOM 686 C C . SER A 1 91 ? -14.579 2.108 9.850 1.00 93.19 91 SER A C 1
ATOM 688 O O . SER A 1 91 ? -15.407 1.362 9.327 1.00 93.19 91 SER A O 1
ATOM 690 N N . HIS A 1 92 ? -14.352 3.340 9.390 1.00 95.00 92 HIS A N 1
ATOM 691 C CA . HIS A 1 92 ? -15.076 3.974 8.289 1.00 95.00 92 HIS A CA 1
ATOM 692 C C . HIS A 1 92 ? -14.820 3.341 6.906 1.00 95.00 92 HIS A C 1
ATOM 694 O O . HIS A 1 92 ? -15.549 3.643 5.957 1.00 95.00 92 HIS A O 1
ATOM 700 N N . ILE A 1 93 ? -13.803 2.479 6.771 1.00 97.56 93 ILE A N 1
ATOM 701 C CA . ILE A 1 93 ? -13.445 1.806 5.511 1.00 97.56 93 ILE A CA 1
ATOM 702 C C . ILE A 1 93 ? -14.345 0.592 5.232 1.00 97.56 93 ILE A C 1
ATOM 704 O O . ILE A 1 93 ? -14.505 0.205 4.073 1.00 97.56 93 ILE A O 1
ATOM 708 N N . ASN A 1 94 ? -14.966 0.002 6.258 1.00 97.62 94 ASN A N 1
ATOM 709 C CA . ASN A 1 94 ?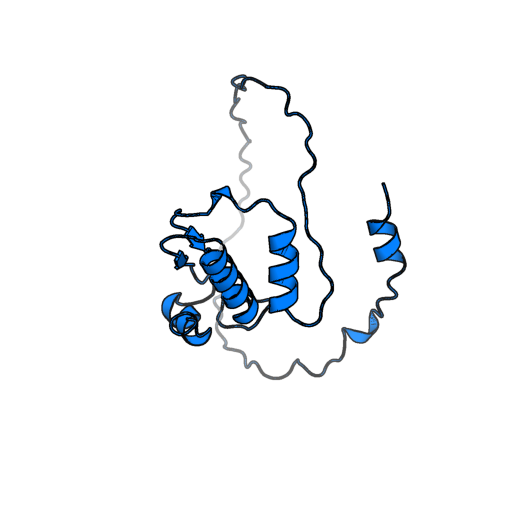 -15.793 -1.194 6.105 1.00 97.62 94 ASN A CA 1
ATOM 710 C C . ASN A 1 94 ? -16.905 -0.990 5.051 1.00 97.62 94 ASN A C 1
ATOM 712 O O . ASN A 1 94 ? -17.655 -0.010 5.080 1.00 97.62 94 ASN A O 1
ATOM 716 N N . GLY A 1 95 ? -16.988 -1.904 4.086 1.00 98.06 95 GLY A N 1
ATOM 717 C CA . GLY A 1 95 ? -17.910 -1.869 2.951 1.00 98.06 95 GLY A CA 1
ATOM 718 C C . GLY A 1 95 ? -17.602 -0.812 1.882 1.00 98.06 95 GLY A C 1
ATOM 719 O O . GLY A 1 95 ? -18.359 -0.693 0.918 1.00 98.06 95 GLY A O 1
ATOM 720 N N . LYS A 1 96 ? -16.526 -0.022 2.013 1.00 98.50 96 LYS A N 1
ATOM 721 C CA . LYS A 1 96 ? -16.151 1.011 1.033 1.00 98.50 96 LYS A CA 1
ATOM 722 C C . LYS A 1 96 ? -15.211 0.460 -0.029 1.00 98.50 96 LYS A C 1
ATOM 724 O O . LYS A 1 96 ? -14.299 -0.307 0.265 1.00 98.50 96 LYS A O 1
ATOM 729 N N . ASN A 1 97 ? -15.399 0.911 -1.265 1.00 98.38 97 ASN A N 1
ATOM 730 C CA . ASN A 1 97 ? -14.418 0.691 -2.321 1.00 98.38 97 ASN A CA 1
ATOM 731 C C . ASN A 1 97 ? -13.205 1.594 -2.073 1.00 98.38 97 ASN A C 1
ATOM 733 O O . ASN A 1 97 ? -13.363 2.785 -1.799 1.00 98.38 97 ASN A O 1
ATOM 737 N N . VAL A 1 98 ? -12.005 1.032 -2.187 1.00 98.12 98 VAL A N 1
ATOM 738 C CA . VAL A 1 98 ? -10.741 1.714 -1.907 1.00 98.12 98 VAL A CA 1
ATOM 739 C C . VAL A 1 98 ? -9.914 1.786 -3.181 1.00 98.12 98 VAL A C 1
ATOM 741 O O . VAL A 1 98 ? -9.662 0.773 -3.830 1.00 98.12 98 VAL A O 1
ATOM 744 N N . PHE A 1 99 ? -9.443 2.983 -3.516 1.00 98.06 99 PHE A N 1
ATOM 745 C CA . PHE A 1 99 ? -8.381 3.160 -4.498 1.00 98.06 99 PHE A CA 1
ATOM 746 C C . PHE A 1 99 ? -7.050 3.338 -3.766 1.00 98.06 99 PHE A C 1
ATOM 748 O O . PHE A 1 99 ? -6.871 4.287 -3.003 1.00 98.06 99 PHE A O 1
ATOM 755 N N . LEU A 1 100 ? -6.121 2.414 -3.985 1.00 97.06 100 LEU A N 1
ATOM 756 C CA . LEU A 1 100 ? -4.797 2.421 -3.386 1.00 97.06 100 LEU A CA 1
ATOM 757 C C . LEU A 1 100 ? -3.779 2.947 -4.401 1.00 97.06 100 LEU A C 1
ATOM 759 O O . LEU A 1 100 ? -3.543 2.327 -5.440 1.00 97.06 100 LEU A O 1
ATOM 763 N N . LYS A 1 101 ? -3.174 4.090 -4.067 1.00 97.44 101 LYS A N 1
ATOM 764 C CA . LYS A 1 101 ? -2.184 4.815 -4.871 1.00 97.44 101 LYS A CA 1
ATOM 765 C C . LYS A 1 101 ? -0.774 4.606 -4.290 1.00 97.44 101 LYS A C 1
ATOM 767 O O . LYS A 1 101 ? -0.373 5.363 -3.405 1.00 97.44 101 LYS A O 1
ATOM 772 N N . PRO A 1 102 ? -0.033 3.573 -4.720 1.00 96.12 102 PRO A N 1
ATOM 773 C CA . PRO A 1 102 ? 1.376 3.411 -4.368 1.00 96.12 102 PRO A CA 1
ATOM 774 C C . PRO A 1 102 ? 2.251 4.444 -5.104 1.00 96.12 102 PRO A C 1
ATOM 776 O O . PRO A 1 102 ? 1.741 5.335 -5.783 1.00 96.12 102 PRO A O 1
ATOM 779 N N . ASN A 1 103 ? 3.570 4.319 -4.949 1.00 96.31 103 ASN A N 1
ATOM 780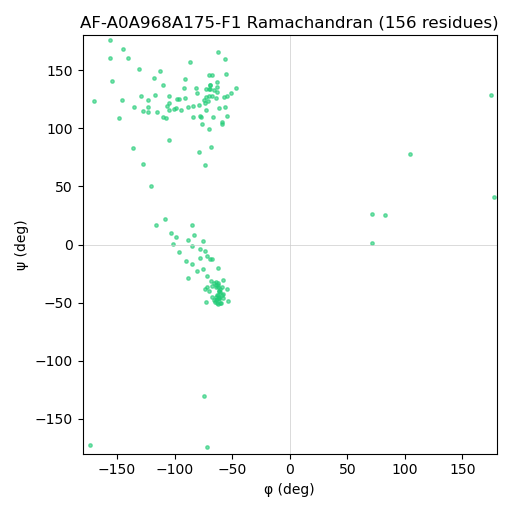 C CA . ASN A 1 103 ? 4.569 5.008 -5.762 1.00 96.31 103 ASN A CA 1
ATOM 781 C C . ASN A 1 103 ? 5.291 3.985 -6.657 1.00 96.31 103 ASN A C 1
ATOM 783 O O . ASN A 1 103 ? 6.072 3.184 -6.148 1.00 96.31 103 ASN A O 1
ATOM 787 N N . PHE A 1 104 ? 5.050 4.011 -7.966 1.00 95.50 104 PHE A N 1
ATOM 788 C CA . PHE A 1 104 ? 5.674 3.159 -8.985 1.00 95.50 104 PHE A CA 1
ATOM 789 C C . PHE A 1 104 ? 6.422 3.991 -10.033 1.00 95.50 104 PHE A C 1
ATOM 791 O O . PHE A 1 104 ? 6.213 3.835 -11.239 1.00 95.50 104 PHE A O 1
ATOM 798 N N . ASN A 1 105 ? 7.286 4.904 -9.589 1.00 95.25 105 ASN A N 1
ATOM 799 C CA . ASN A 1 105 ? 7.975 5.851 -10.466 1.00 95.25 105 ASN A CA 1
ATOM 800 C C . ASN A 1 105 ? 8.877 5.175 -11.519 1.00 95.25 105 ASN A C 1
ATOM 802 O O . ASN A 1 105 ? 8.911 5.608 -12.675 1.00 95.25 105 ASN A O 1
ATOM 806 N N . SER A 1 106 ? 9.586 4.119 -11.124 1.00 95.31 106 SER A N 1
ATOM 807 C CA . SER A 1 106 ? 10.524 3.343 -11.944 1.00 95.31 106 SER A CA 1
ATOM 808 C C . SER A 1 106 ? 10.464 1.855 -11.546 1.00 95.31 106 SER A C 1
ATOM 810 O O . SER A 1 106 ? 9.863 1.520 -10.523 1.00 95.31 106 SER A O 1
ATOM 812 N N . PRO A 1 107 ? 11.054 0.922 -12.316 1.00 95.19 107 PRO A N 1
ATOM 813 C CA . PRO A 1 107 ? 11.133 -0.483 -11.906 1.00 95.19 107 PRO A CA 1
ATOM 814 C C . PRO A 1 107 ? 12.187 -0.744 -10.816 1.00 95.19 107 PRO A C 1
ATOM 816 O O . PRO A 1 107 ? 12.399 -1.899 -10.450 1.00 95.19 107 PRO A O 1
ATOM 819 N N . ASP A 1 108 ? 12.864 0.293 -10.319 1.00 95.62 108 ASP A N 1
ATOM 820 C CA . ASP A 1 108 ? 13.889 0.146 -9.293 1.00 95.62 108 ASP A CA 1
ATOM 821 C C . ASP A 1 108 ? 13.258 -0.292 -7.962 1.00 95.62 108 ASP A C 1
ATOM 823 O O . ASP A 1 108 ? 12.135 0.114 -7.631 1.00 95.62 108 ASP A O 1
ATOM 827 N N . PRO A 1 109 ? 13.965 -1.107 -7.160 1.00 92.81 109 PRO A N 1
ATOM 828 C CA . PRO A 1 109 ? 13.481 -1.483 -5.843 1.00 92.81 109 PRO A CA 1
ATOM 829 C C . PRO A 1 109 ? 13.340 -0.257 -4.927 1.00 92.81 109 PRO A C 1
ATOM 831 O O . PRO A 1 109 ? 13.867 0.828 -5.180 1.00 92.81 109 PRO A O 1
ATOM 834 N N . SER A 1 110 ? 12.634 -0.442 -3.810 1.00 92.94 110 SER A N 1
ATOM 835 C CA . SER A 1 110 ? 12.530 0.566 -2.749 1.00 92.94 110 SER A CA 1
ATOM 836 C C . SER A 1 110 ? 13.910 1.146 -2.391 1.00 92.94 110 SER A C 1
ATOM 838 O O . SER A 1 110 ? 14.839 0.368 -2.173 1.00 92.94 110 SER A O 1
ATOM 840 N N . PRO A 1 111 ? 14.048 2.479 -2.244 1.00 92.88 111 PRO A N 1
ATOM 841 C CA . PRO A 1 111 ? 12.976 3.479 -2.156 1.00 92.88 111 PRO A CA 1
ATOM 842 C C . PRO A 1 111 ? 12.482 4.056 -3.499 1.00 92.88 111 PRO A C 1
ATOM 844 O O . PRO A 1 111 ? 11.623 4.933 -3.471 1.00 92.88 111 PRO A O 1
ATOM 847 N N . GLY A 1 112 ? 12.977 3.587 -4.653 1.00 93.69 112 GLY A N 1
ATOM 848 C CA . GLY A 1 112 ? 12.542 4.080 -5.972 1.00 93.69 112 GLY A CA 1
ATOM 849 C C . GLY A 1 112 ? 11.058 3.825 -6.263 1.00 93.69 112 GLY A C 1
ATOM 850 O O . GLY A 1 112 ? 10.390 4.665 -6.868 1.00 93.69 112 GLY A O 1
ATOM 851 N N . SER A 1 113 ? 10.538 2.712 -5.740 1.00 96.12 113 SER A N 1
ATOM 852 C CA . SER A 1 113 ? 9.124 2.333 -5.773 1.00 96.12 113 SER A CA 1
ATOM 853 C C . SER A 1 113 ? 8.669 1.701 -4.452 1.00 96.12 113 SER A C 1
ATOM 855 O O . SER A 1 113 ? 9.477 1.220 -3.651 1.00 96.12 113 SER A O 1
ATOM 857 N N . THR A 1 114 ? 7.356 1.685 -4.201 1.00 96.38 114 THR A N 1
ATOM 858 C CA . THR A 1 114 ? 6.753 1.020 -3.040 1.00 96.38 114 THR A CA 1
ATOM 859 C C . THR A 1 114 ? 7.133 -0.458 -3.024 1.00 96.38 114 THR A C 1
ATOM 861 O O . THR A 1 114 ? 6.908 -1.183 -3.990 1.00 96.38 114 THR A O 1
ATOM 864 N N . HIS A 1 115 ? 7.678 -0.921 -1.899 1.00 95.56 115 HIS A N 1
ATOM 865 C CA . HIS A 1 115 ? 8.058 -2.320 -1.739 1.00 95.56 115 HIS A CA 1
ATOM 866 C C . HIS A 1 115 ? 6.821 -3.245 -1.813 1.00 95.56 115 HIS A C 1
ATOM 868 O O . HIS A 1 115 ? 5.834 -2.966 -1.123 1.00 95.56 115 HIS A O 1
ATOM 874 N N . PRO A 1 116 ? 6.863 -4.376 -2.547 1.00 94.19 116 PRO A N 1
ATOM 875 C CA . PRO A 1 116 ? 5.721 -5.287 -2.675 1.00 94.19 116 PRO A CA 1
ATOM 876 C C . PRO A 1 116 ? 5.151 -5.773 -1.336 1.00 94.19 116 PRO A C 1
ATOM 878 O O . PRO A 1 116 ? 3.937 -5.840 -1.171 1.00 94.19 116 PRO A O 1
ATOM 881 N N . ASP A 1 117 ? 6.003 -6.048 -0.346 1.00 95.50 117 ASP A N 1
ATOM 882 C CA . ASP A 1 117 ? 5.541 -6.465 0.990 1.00 95.50 117 ASP A CA 1
ATOM 883 C C . ASP A 1 117 ? 4.767 -5.383 1.747 1.00 95.50 117 ASP A C 1
ATOM 885 O O . ASP A 1 117 ? 3.833 -5.710 2.478 1.00 95.50 117 ASP A O 1
ATOM 889 N N . VAL A 1 118 ? 5.113 -4.104 1.553 1.00 96.75 118 VAL A N 1
ATOM 890 C CA . VAL A 1 118 ? 4.347 -2.985 2.124 1.00 96.75 118 VAL A CA 1
ATOM 891 C C . VAL A 1 118 ? 2.959 -2.970 1.501 1.00 96.75 118 VAL A C 1
ATOM 893 O O . VAL A 1 118 ? 1.958 -2.967 2.212 1.00 96.75 118 VAL A O 1
ATOM 896 N N . LEU A 1 119 ? 2.895 -3.037 0.170 1.00 97.00 119 LEU A N 1
ATOM 897 C CA . LEU A 1 119 ? 1.635 -3.021 -0.560 1.00 97.00 119 LEU A CA 1
ATOM 898 C C . LEU A 1 119 ? 0.749 -4.221 -0.202 1.00 97.00 119 LEU A C 1
ATOM 900 O O . LEU A 1 119 ? -0.429 -4.050 0.097 1.00 97.00 119 LEU A O 1
ATOM 904 N N . ARG A 1 120 ? 1.325 -5.428 -0.159 1.00 96.88 120 ARG A N 1
ATOM 905 C CA . ARG A 1 120 ? 0.616 -6.655 0.223 1.00 96.88 120 ARG A CA 1
ATOM 906 C C . ARG A 1 120 ? 0.085 -6.585 1.652 1.00 96.88 120 ARG A C 1
ATOM 908 O O . ARG A 1 120 ? -1.028 -7.040 1.901 1.00 96.88 120 ARG A O 1
ATOM 915 N N . ALA A 1 121 ? 0.857 -6.027 2.585 1.00 97.56 121 ALA A N 1
ATOM 916 C CA . ALA A 1 121 ? 0.402 -5.834 3.956 1.00 97.56 121 ALA A CA 1
ATOM 917 C C . ALA A 1 121 ? -0.787 -4.866 4.020 1.00 97.56 121 ALA A C 1
ATOM 919 O O . ALA A 1 121 ? -1.779 -5.202 4.655 1.00 97.56 121 ALA A O 1
ATOM 920 N N . ILE A 1 122 ? -0.737 -3.734 3.306 1.00 97.62 122 ILE A N 1
ATOM 921 C CA . ILE A 1 122 ? -1.857 -2.781 3.242 1.00 97.62 122 ILE A CA 1
ATOM 922 C C . ILE A 1 122 ? -3.102 -3.450 2.652 1.00 97.62 122 ILE A C 1
ATOM 924 O O . ILE A 1 122 ? -4.165 -3.390 3.261 1.00 97.62 122 ILE A O 1
ATOM 928 N N . VAL A 1 123 ? -2.981 -4.123 1.500 1.00 97.25 123 VAL A N 1
ATOM 929 C CA . VAL A 1 123 ? -4.114 -4.798 0.839 1.00 97.25 123 VAL A CA 1
ATOM 930 C C . VAL A 1 123 ? -4.753 -5.833 1.765 1.00 97.25 123 VAL A C 1
ATOM 932 O O . VAL A 1 123 ? -5.970 -5.830 1.924 1.00 97.25 123 VAL A O 1
ATOM 935 N N . ARG A 1 124 ? -3.948 -6.670 2.430 1.00 97.00 124 ARG A N 1
ATOM 936 C CA . ARG A 1 124 ? -4.458 -7.659 3.392 1.00 97.00 124 ARG A CA 1
ATOM 937 C C . ARG A 1 124 ? -5.153 -7.000 4.577 1.00 97.00 124 ARG A C 1
ATOM 939 O O . ARG A 1 124 ? -6.219 -7.457 4.967 1.00 97.00 124 ARG A O 1
ATOM 946 N N . THR A 1 125 ? -4.591 -5.928 5.136 1.00 97.12 125 THR A N 1
ATOM 947 C CA . THR A 1 125 ? -5.241 -5.204 6.235 1.00 97.12 125 THR A CA 1
ATOM 948 C C . THR A 1 125 ? -6.573 -4.604 5.789 1.00 97.12 125 THR A C 1
ATOM 950 O O . THR A 1 125 ? -7.559 -4.761 6.497 1.00 97.12 125 THR A O 1
ATOM 953 N N . LEU A 1 126 ? -6.637 -3.988 4.602 1.00 97.25 126 LEU A N 1
ATOM 954 C CA . LEU A 1 126 ? -7.880 -3.454 4.032 1.00 97.25 126 LEU A CA 1
ATOM 955 C C . LEU A 1 126 ? -8.948 -4.548 3.857 1.00 97.25 126 LEU A C 1
ATOM 957 O O . LEU A 1 12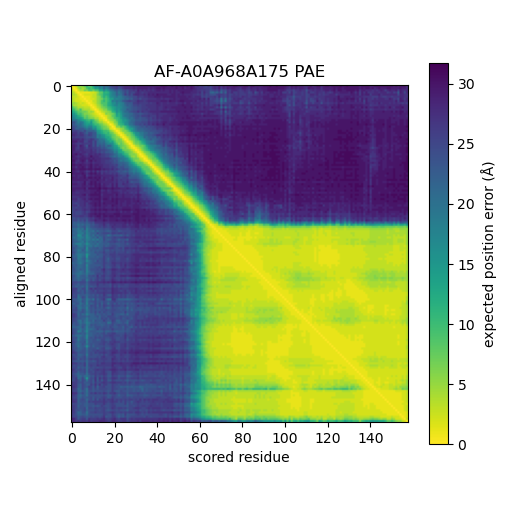6 ? -10.101 -4.338 4.219 1.00 97.25 126 LEU A O 1
ATOM 961 N N . GLN A 1 127 ? -8.563 -5.726 3.358 1.00 96.56 127 GLN A N 1
ATOM 962 C CA . GLN A 1 127 ? -9.460 -6.884 3.263 1.00 96.56 127 GLN A CA 1
ATOM 963 C C . GLN A 1 127 ? -9.954 -7.338 4.645 1.00 96.56 127 GLN A C 1
ATOM 965 O O . GLN A 1 127 ? -11.146 -7.572 4.822 1.00 96.56 127 GLN A O 1
ATOM 970 N N . LEU A 1 128 ? -9.055 -7.430 5.632 1.00 96.44 128 LEU A N 1
ATOM 971 C CA . LEU A 1 128 ? -9.388 -7.856 6.996 1.00 96.44 128 LEU A CA 1
ATOM 972 C C . LEU A 1 128 ? -10.371 -6.907 7.693 1.00 96.44 128 LEU A C 1
ATOM 974 O O . LEU A 1 128 ? -11.242 -7.376 8.419 1.00 96.44 128 LEU A O 1
ATOM 978 N N . ILE A 1 129 ? -10.266 -5.596 7.459 1.00 96.56 129 ILE A N 1
ATOM 979 C CA . ILE A 1 129 ? -11.197 -4.600 8.020 1.00 96.56 129 ILE A CA 1
ATOM 980 C C . ILE A 1 129 ? -12.492 -4.449 7.202 1.00 96.56 129 ILE A C 1
ATOM 982 O O . ILE A 1 129 ? -13.293 -3.555 7.472 1.00 96.56 129 ILE A O 1
ATOM 986 N N . GLY A 1 130 ? -12.708 -5.315 6.207 1.00 97.62 130 GLY A N 1
ATOM 987 C CA . GLY A 1 130 ? -13.955 -5.387 5.452 1.00 97.62 130 GLY A CA 1
ATOM 988 C C . GLY A 1 130 ? -14.080 -4.369 4.321 1.00 97.62 130 GLY A C 1
ATOM 989 O O . GLY A 1 130 ? -15.200 -4.023 3.951 1.00 97.62 130 GLY A O 1
ATOM 990 N N . ALA A 1 131 ? -12.977 -3.866 3.756 1.00 98.25 131 ALA A N 1
ATOM 991 C CA . ALA A 1 131 ? -13.053 -3.060 2.537 1.00 98.25 131 ALA A CA 1
ATOM 992 C C . ALA A 1 131 ? -13.780 -3.827 1.413 1.00 98.25 131 ALA A C 1
ATOM 994 O O . ALA A 1 131 ? -13.671 -5.048 1.300 1.00 98.25 131 ALA A O 1
ATOM 995 N N . GLY A 1 132 ? -14.512 -3.091 0.576 1.00 97.75 132 GLY A N 1
ATOM 996 C CA . GLY A 1 132 ? -15.138 -3.608 -0.640 1.00 97.75 132 GLY A CA 1
ATOM 997 C C . GLY A 1 132 ? -14.108 -3.839 -1.750 1.00 97.75 132 GLY A C 1
ATOM 998 O O . GLY A 1 132 ? -13.058 -4.445 -1.542 1.00 97.75 132 GLY A O 1
ATOM 999 N N . ASN A 1 133 ? -14.377 -3.331 -2.954 1.00 97.88 133 ASN A N 1
ATOM 1000 C CA . ASN A 1 133 ? -13.425 -3.455 -4.058 1.00 97.88 133 ASN A CA 1
ATOM 1001 C C . ASN A 1 133 ? -12.165 -2.628 -3.782 1.00 97.88 133 ASN A C 1
ATOM 1003 O O . ASN A 1 133 ? -12.252 -1.421 -3.553 1.00 97.88 133 ASN A O 1
ATOM 1007 N N . ILE A 1 134 ? -10.993 -3.257 -3.880 1.00 97.50 134 ILE A N 1
ATOM 1008 C CA . ILE A 1 134 ? -9.694 -2.587 -3.771 1.00 97.50 134 ILE A CA 1
ATOM 1009 C C . ILE A 1 134 ? -9.092 -2.481 -5.171 1.00 97.50 134 ILE A C 1
ATOM 1011 O O . ILE A 1 134 ? -8.770 -3.488 -5.796 1.00 97.50 134 ILE A O 1
ATOM 1015 N N . THR A 1 135 ? -8.925 -1.258 -5.665 1.00 97.12 135 THR A N 1
ATOM 1016 C CA . THR A 1 135 ? -8.254 -0.976 -6.940 1.00 97.12 135 THR A CA 1
ATOM 1017 C C . THR A 1 135 ? -6.870 -0.416 -6.662 1.00 97.12 135 THR A C 1
ATOM 1019 O O . THR A 1 135 ? -6.751 0.616 -6.011 1.00 97.12 135 THR A O 1
ATOM 1022 N N . VAL A 1 136 ? -5.822 -1.063 -7.168 1.00 96.44 136 VAL A N 1
ATOM 1023 C CA . VAL A 1 136 ? -4.448 -0.544 -7.094 1.00 96.44 136 VAL A CA 1
ATOM 1024 C C . VAL A 1 136 ? -4.112 0.139 -8.414 1.00 96.44 136 VAL A C 1
ATOM 1026 O O . VAL A 1 136 ? -4.221 -0.484 -9.470 1.00 96.44 136 VAL A O 1
ATOM 1029 N N . GLY A 1 137 ? -3.687 1.402 -8.373 1.00 95.44 137 GLY A N 1
ATOM 1030 C CA . GLY A 1 137 ? -3.350 2.138 -9.590 1.00 95.44 137 GLY A CA 1
ATOM 1031 C C . GLY A 1 137 ? -2.347 3.262 -9.369 1.00 95.44 137 GLY A C 1
ATOM 1032 O O . GLY A 1 137 ? -2.415 3.985 -8.378 1.00 95.44 137 GLY A O 1
ATOM 1033 N N . ASP A 1 138 ? -1.427 3.420 -10.321 1.00 96.75 138 ASP A N 1
ATOM 1034 C CA . ASP A 1 138 ? -0.448 4.508 -10.350 1.00 96.75 138 ASP A CA 1
ATOM 1035 C C . ASP A 1 138 ? 0.065 4.779 -11.785 1.00 96.75 138 ASP A C 1
ATOM 1037 O O . ASP A 1 138 ? -0.301 4.067 -12.722 1.00 96.75 138 ASP A O 1
ATOM 1041 N N . ARG A 1 139 ? 0.913 5.804 -11.966 1.00 96.62 139 ARG A N 1
ATOM 1042 C CA . ARG A 1 139 ? 1.668 6.099 -13.198 1.00 96.62 139 ARG A CA 1
ATOM 1043 C C . ARG A 1 139 ? 3.171 6.027 -12.924 1.00 96.62 139 ARG A C 1
ATOM 1045 O O . ARG A 1 139 ? 3.628 6.530 -11.906 1.00 96.62 139 ARG A O 1
ATOM 1052 N N . SER A 1 140 ? 3.951 5.538 -13.885 1.00 96.75 140 SER A N 1
ATOM 1053 C CA . SER A 1 140 ? 5.417 5.591 -13.809 1.00 96.75 140 SER A CA 1
ATOM 1054 C C . SER A 1 140 ? 5.998 6.849 -14.442 1.00 96.75 140 SER A C 1
ATOM 1056 O O . SER A 1 140 ? 5.729 7.146 -15.604 1.00 96.75 140 SER A O 1
ATOM 1058 N N . GLY A 1 141 ? 6.814 7.583 -13.680 1.00 94.56 141 GLY A N 1
ATOM 1059 C CA . GLY A 1 141 ? 7.504 8.791 -14.126 1.00 94.56 141 GLY A CA 1
ATOM 1060 C C . GLY A 1 141 ? 8.579 8.530 -15.172 1.00 94.56 141 GLY A C 1
ATOM 1061 O O . GLY A 1 141 ? 8.631 9.215 -16.190 1.00 94.56 141 GLY A O 1
ATOM 1062 N N . MET A 1 142 ? 9.386 7.501 -14.923 1.00 93.19 142 MET A N 1
ATOM 1063 C CA . MET A 1 142 ? 10.634 7.214 -15.637 1.00 93.19 142 MET A CA 1
ATOM 1064 C C . MET A 1 142 ? 10.486 6.148 -16.730 1.00 93.19 142 MET A C 1
ATOM 1066 O O . MET A 1 142 ? 11.478 5.692 -17.293 1.00 93.19 142 MET A O 1
ATOM 1070 N N . GLY A 1 143 ? 9.265 5.698 -17.022 1.00 90.69 143 GLY A N 1
ATOM 1071 C CA . GLY A 1 143 ? 9.053 4.618 -17.979 1.00 90.69 143 GLY A CA 1
ATOM 1072 C C . GLY A 1 143 ? 7.589 4.349 -18.291 1.00 90.69 143 GLY A C 1
ATOM 1073 O O . GLY A 1 143 ? 6.690 5.080 -17.879 1.00 90.69 143 GLY A O 1
ATOM 1074 N N . ASN A 1 144 ? 7.346 3.269 -19.032 1.00 97.31 144 ASN A N 1
ATOM 1075 C CA . ASN A 1 144 ? 5.995 2.813 -19.328 1.00 97.31 144 ASN A CA 1
ATOM 1076 C C . ASN A 1 144 ? 5.338 2.220 -18.072 1.00 97.31 144 ASN A C 1
ATOM 1078 O O . ASN A 1 144 ? 5.851 1.259 -17.502 1.00 97.31 144 ASN A O 1
ATOM 1082 N N . THR A 1 145 ? 4.176 2.754 -17.684 1.00 97.00 145 THR A N 1
ATOM 1083 C CA . THR A 1 145 ? 3.445 2.331 -16.478 1.00 97.00 145 THR A CA 1
ATOM 1084 C C . THR A 1 145 ? 3.187 0.828 -16.424 1.00 97.00 145 THR A C 1
ATOM 1086 O O . THR A 1 145 ? 3.462 0.201 -15.404 1.00 97.00 145 THR A O 1
ATOM 1089 N N . ARG A 1 146 ? 2.684 0.227 -17.512 1.00 96.69 146 ARG A N 1
ATOM 1090 C CA . ARG A 1 146 ? 2.342 -1.202 -17.531 1.00 96.69 146 ARG A CA 1
ATOM 1091 C C . ARG A 1 146 ? 3.589 -2.052 -17.326 1.00 96.69 146 ARG A C 1
ATOM 1093 O O . ARG A 1 146 ? 3.614 -2.859 -16.407 1.00 96.69 146 ARG A O 1
ATOM 1100 N N . THR A 1 147 ? 4.646 -1.788 -18.093 1.00 97.56 147 THR A N 1
ATOM 1101 C CA . THR A 1 147 ? 5.915 -2.516 -17.966 1.00 97.56 147 THR A CA 1
ATOM 1102 C C . THR A 1 147 ? 6.546 -2.359 -16.581 1.00 97.56 147 THR A C 1
ATOM 1104 O O . THR A 1 147 ? 7.110 -3.317 -16.058 1.00 97.56 147 THR A O 1
ATOM 1107 N N . THR A 1 148 ? 6.468 -1.177 -15.964 1.00 96.75 148 THR A N 1
ATOM 1108 C CA . THR A 1 148 ? 6.961 -0.974 -14.593 1.00 96.75 148 THR A CA 1
ATOM 1109 C C . THR A 1 148 ? 6.164 -1.803 -13.589 1.00 96.75 148 THR A C 1
ATOM 1111 O O . THR A 1 148 ? 6.757 -2.508 -12.778 1.00 96.75 148 THR A O 1
ATOM 1114 N N . MET A 1 149 ? 4.831 -1.771 -13.665 1.00 95.94 149 MET A N 1
ATOM 1115 C CA . MET A 1 149 ? 3.966 -2.566 -12.788 1.00 95.94 149 MET A CA 1
ATOM 1116 C C . MET A 1 149 ? 4.147 -4.077 -13.000 1.00 95.94 149 MET A C 1
ATOM 1118 O O . MET A 1 149 ? 4.105 -4.825 -12.024 1.00 95.94 149 MET A O 1
ATOM 1122 N N . ASP A 1 150 ? 4.407 -4.522 -14.235 1.00 96.25 150 ASP A N 1
ATOM 1123 C CA . ASP A 1 150 ? 4.763 -5.913 -14.545 1.00 96.25 150 ASP A CA 1
ATOM 1124 C C . ASP A 1 150 ? 6.081 -6.303 -13.857 1.00 96.25 150 ASP A C 1
ATOM 1126 O O . ASP A 1 150 ? 6.135 -7.294 -13.132 1.00 96.25 150 ASP A O 1
ATOM 1130 N N . LYS A 1 151 ? 7.138 -5.492 -14.020 1.00 95.75 151 LYS A N 1
ATOM 1131 C CA . LYS A 1 151 ? 8.463 -5.740 -13.416 1.00 95.75 151 LYS A CA 1
ATOM 1132 C C . LYS A 1 151 ? 8.435 -5.750 -11.888 1.00 95.75 151 LYS A C 1
ATOM 1134 O O . LYS A 1 151 ? 9.162 -6.521 -11.272 1.00 95.75 151 LYS A O 1
ATOM 1139 N N . LEU A 1 152 ? 7.595 -4.912 -11.285 1.00 94.44 152 LEU A N 1
ATOM 1140 C CA . LEU A 1 152 ? 7.386 -4.867 -9.837 1.00 94.44 152 LEU A CA 1
ATOM 1141 C C . LEU A 1 152 ? 6.474 -6.003 -9.325 1.00 94.44 152 LEU A C 1
ATOM 1143 O O . LEU A 1 152 ? 6.278 -6.123 -8.116 1.00 94.44 152 LEU A O 1
ATOM 1147 N N . GLY A 1 153 ? 5.916 -6.834 -10.216 1.00 94.44 153 GLY A N 1
ATOM 1148 C CA . GLY A 1 153 ? 5.062 -7.970 -9.859 1.00 94.44 153 GLY A CA 1
ATOM 1149 C C . GLY A 1 153 ? 3.681 -7.570 -9.337 1.00 94.44 153 GLY A C 1
ATOM 1150 O O . GLY A 1 153 ? 3.076 -8.304 -8.556 1.00 94.44 153 GLY A O 1
ATOM 1151 N N . ILE A 1 154 ? 3.175 -6.395 -9.723 1.00 94.25 154 ILE A N 1
ATOM 1152 C CA . ILE A 1 154 ? 1.941 -5.830 -9.154 1.00 94.25 154 ILE A CA 1
ATOM 1153 C C . ILE A 1 154 ? 0.698 -6.581 -9.627 1.00 94.25 154 ILE A C 1
ATOM 1155 O O . ILE A 1 154 ? -0.220 -6.802 -8.842 1.00 94.25 154 ILE A O 1
ATOM 1159 N N . PHE A 1 155 ? 0.674 -7.029 -10.882 1.00 93.00 155 PHE A N 1
ATOM 1160 C CA . PHE A 1 155 ? -0.466 -7.773 -11.428 1.00 93.00 155 PHE A CA 1
ATOM 1161 C C . PHE A 1 155 ? -0.593 -9.201 -10.880 1.00 93.00 155 PHE A C 1
ATOM 1163 O O . PHE A 1 155 ? -1.617 -9.839 -11.091 1.00 93.00 155 PHE A O 1
ATOM 1170 N N . THR A 1 156 ? 0.418 -9.690 -10.158 1.00 91.75 156 THR A N 1
ATOM 1171 C CA . THR A 1 156 ? 0.440 -11.016 -9.517 1.00 91.75 156 THR A CA 1
ATOM 1172 C C . THR A 1 156 ? 0.516 -10.915 -7.989 1.00 91.75 156 THR A C 1
ATOM 1174 O O . THR A 1 156 ? 0.946 -11.854 -7.322 1.00 91.75 156 THR A O 1
ATOM 1177 N N . LEU A 1 157 ? 0.206 -9.747 -7.415 1.00 84.50 157 LEU A N 1
ATOM 1178 C CA . LEU A 1 157 ? 0.437 -9.463 -5.995 1.00 84.50 157 LEU A CA 1
ATOM 1179 C C . LEU A 1 157 ? -0.519 -10.216 -5.049 1.00 84.50 157 LEU A C 1
ATOM 1181 O O . LEU A 1 157 ? -0.145 -10.454 -3.891 1.00 84.50 157 LEU A O 1
ATOM 1185 N N . ALA A 1 158 ? -1.718 -10.558 -5.530 1.00 63.31 158 ALA A N 1
ATOM 1186 C CA . ALA A 1 158 ? -2.808 -11.175 -4.778 1.00 63.31 158 ALA A CA 1
ATOM 1187 C C . ALA A 1 158 ? -3.380 -12.381 -5.526 1.00 63.31 158 ALA A C 1
ATOM 1189 O O . ALA A 1 158 ? -3.599 -12.249 -6.751 1.00 63.31 158 ALA A O 1
#